Protein AF-A0A7Y4ZJA7-F1 (afdb_monomer)

Secondary structure (DSSP, 8-state):
-BGGGT-GGGEEEEGGGTEEEEEEEEEE--BTTBPP-EEEEEEEEEEEEETTTEEEEEEEEE---S-GGGSS---GGGGGTTTTS---S--EEEEETTEEEEE-SSEEEEEETT-TTS-SEEEE--

Foldseek 3Di:
DWVCVVDVQQWDADVVQQKTKTFDWDADDADDPGFGQHTPFFFIWMFRDDPVPHTHTLDTAGDAPDDPPPPSHHDSVVRVCCVVDVDGQFPHWDDDDQWIWGDGPFKIFICGSNGRHDTPDIDGPD

pLDDT: mean 85.64, std 12.5, range [41.91, 97.31]

Mean predicted aligned error: 5.89 Å

Nearest PDB structures (foldseek):
  8ttb-assembly1_B  TM=6.913E-01  e=1.367E+00  Homo sapiens
  8twe-assembly1_B  TM=6.821E-01  e=2.019E+00  Homo sapiens
  4mlg-assembly1_B  TM=4.148E-01  e=2.434E-01  uncultured organism
  3dw8-assembly2_E  TM=4.140E-01  e=1.446E+00  Homo sapiens

Sequence (126 aa):
SSAALTNHLAFNYVQPKNLLALHMTVCEGGGNGSFGQNMTFSGLMVYDVTAQNGFALRGKIAHPNAPVSTNGGYDSGLCNHWWTDATSVVQRSVIMDDFVYSVAPDVIRVANVNALAAPVSEISLK

Radius of gyration: 14.62 Å; Cα contacts (8 Å, |Δi|>4): 295; chains: 1; bounding box: 34×39×32 Å

Structure (mmCIF, N/CA/C/O backbone):
data_AF-A0A7Y4ZJA7-F1
#
_entry.id   AF-A0A7Y4ZJA7-F1
#
loop_
_atom_site.group_PDB
_atom_site.id
_atom_site.type_symbol
_atom_site.label_atom_id
_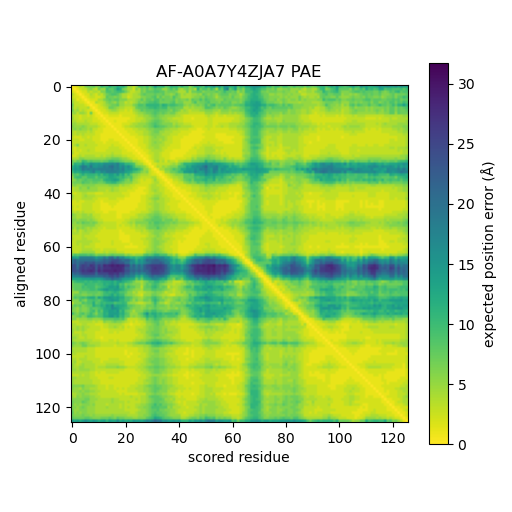atom_site.label_alt_id
_atom_site.label_comp_id
_atom_site.label_asym_id
_atom_site.label_entity_id
_atom_site.label_seq_id
_atom_site.pdbx_PDB_ins_code
_atom_site.Cartn_x
_atom_site.Cartn_y
_atom_site.Cartn_z
_atom_site.occupancy
_atom_site.B_iso_or_equiv
_atom_site.auth_seq_id
_atom_site.auth_comp_id
_atom_site.auth_asym_id
_atom_site.auth_atom_id
_atom_site.pdbx_PDB_model_num
ATOM 1 N N . SER A 1 1 ? 2.003 6.216 -8.692 1.00 75.62 1 SER A N 1
ATOM 2 C CA . SER A 1 1 ? 0.740 6.052 -9.405 1.00 75.62 1 SER A CA 1
ATOM 3 C C . SER A 1 1 ? -0.145 5.119 -8.609 1.00 75.62 1 SER A C 1
ATOM 5 O O . SER A 1 1 ? 0.383 4.236 -7.935 1.00 75.62 1 SER A O 1
ATOM 7 N N . SER A 1 2 ? -1.454 5.357 -8.623 1.00 77.31 2 SER A N 1
ATOM 8 C CA . SER A 1 2 ? -2.432 4.569 -7.869 1.00 77.31 2 SER A CA 1
ATOM 9 C C . SER A 1 2 ? -3.415 3.923 -8.825 1.00 77.31 2 SER A C 1
ATOM 11 O O . SER A 1 2 ? -3.938 4.620 -9.693 1.00 77.31 2 SER A O 1
ATOM 13 N N . ALA A 1 3 ? -3.747 2.648 -8.613 1.00 80.25 3 ALA A N 1
ATOM 14 C CA . ALA A 1 3 ? -4.812 2.002 -9.383 1.00 80.25 3 ALA A CA 1
ATOM 15 C C . ALA A 1 3 ? -6.176 2.694 -9.180 1.00 80.25 3 ALA A C 1
ATOM 17 O O . ALA A 1 3 ? -7.059 2.581 -10.023 1.00 80.25 3 ALA A O 1
ATOM 18 N N . ALA A 1 4 ? -6.340 3.483 -8.109 1.00 80.94 4 ALA A N 1
ATOM 19 C CA . ALA A 1 4 ? -7.539 4.290 -7.882 1.00 80.94 4 ALA A CA 1
ATOM 20 C C . ALA A 1 4 ? -7.748 5.402 -8.930 1.00 80.94 4 ALA A C 1
ATOM 22 O O . ALA A 1 4 ? -8.864 5.893 -9.064 1.00 80.94 4 ALA A O 1
ATOM 23 N N . LEU A 1 5 ? -6.709 5.790 -9.686 1.00 78.56 5 LEU A N 1
ATOM 24 C CA . LEU A 1 5 ? -6.824 6.782 -10.765 1.00 78.56 5 LEU A CA 1
ATOM 25 C C . LEU A 1 5 ? -7.605 6.251 -11.974 1.00 78.56 5 LEU A C 1
ATOM 27 O O . LEU A 1 5 ? -8.191 7.035 -12.714 1.00 78.56 5 LEU A O 1
ATOM 31 N N . THR A 1 6 ? -7.606 4.933 -12.177 1.00 80.19 6 THR A N 1
ATOM 32 C CA . THR A 1 6 ? -8.222 4.265 -13.334 1.00 80.19 6 THR A CA 1
ATOM 33 C C . THR A 1 6 ? -9.326 3.286 -12.931 1.00 80.19 6 THR A C 1
ATOM 35 O O . THR A 1 6 ? -10.177 2.947 -13.751 1.00 80.19 6 THR A O 1
ATOM 38 N N . ASN A 1 7 ? -9.364 2.8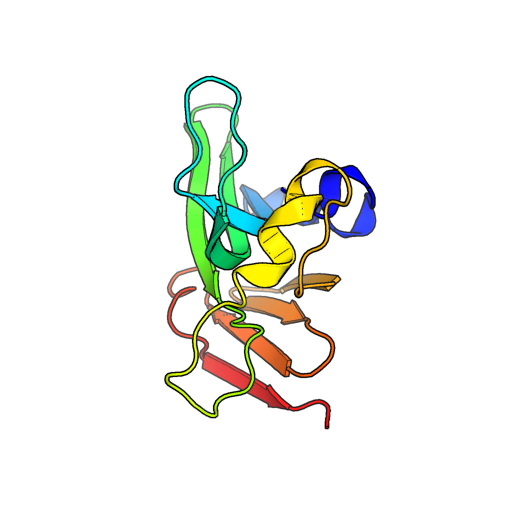55 -11.667 1.00 79.56 7 ASN A N 1
ATOM 39 C CA . ASN A 1 7 ? -10.345 1.914 -11.142 1.00 79.56 7 ASN A CA 1
ATOM 40 C C . ASN A 1 7 ? -10.816 2.310 -9.734 1.00 79.56 7 ASN A C 1
ATOM 42 O O . ASN A 1 7 ? -10.109 2.119 -8.746 1.00 79.56 7 ASN A O 1
ATOM 46 N N . HIS A 1 8 ? -12.061 2.779 -9.621 1.00 79.75 8 HIS A N 1
ATOM 47 C CA . HIS A 1 8 ? -12.654 3.195 -8.345 1.00 79.75 8 HIS A CA 1
ATOM 48 C C . HIS A 1 8 ? -12.730 2.071 -7.294 1.00 79.75 8 HIS A C 1
ATOM 50 O O . HIS A 1 8 ? -12.744 2.361 -6.103 1.00 79.75 8 HIS A O 1
ATOM 56 N N . LEU A 1 9 ? -12.715 0.793 -7.696 1.00 81.75 9 LEU A N 1
ATOM 57 C CA . LEU A 1 9 ? -12.710 -0.346 -6.767 1.00 81.75 9 LEU A CA 1
ATOM 58 C C . LEU A 1 9 ? -11.368 -0.522 -6.038 1.00 81.75 9 LEU A C 1
ATOM 60 O O . LEU A 1 9 ? -11.291 -1.262 -5.059 1.00 81.75 9 LEU A O 1
ATOM 64 N N . ALA A 1 10 ? -10.306 0.138 -6.509 1.00 83.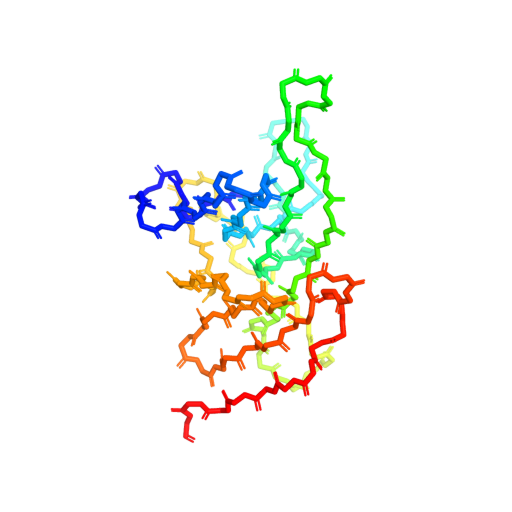06 10 ALA A N 1
ATOM 65 C CA . ALA A 1 10 ? -9.023 0.191 -5.815 1.00 83.06 10 ALA A CA 1
ATOM 66 C C . ALA A 1 10 ? -9.016 1.203 -4.654 1.00 83.06 10 ALA A C 1
ATOM 68 O O . ALA A 1 10 ? -8.065 1.242 -3.872 1.00 83.06 10 ALA A O 1
ATOM 69 N N . PHE A 1 11 ? -10.067 2.021 -4.537 1.00 87.12 11 PHE A N 1
ATOM 70 C CA . PHE A 1 11 ? -10.242 2.968 -3.448 1.00 87.12 11 PHE A CA 1
ATOM 71 C C . PHE A 1 11 ? -11.022 2.310 -2.305 1.00 87.12 11 PHE A C 1
ATOM 73 O O . PHE A 1 11 ? -12.215 2.044 -2.432 1.00 87.12 11 PHE A O 1
ATOM 80 N N . ASN A 1 12 ? -10.358 2.054 -1.176 1.00 93.19 12 ASN A N 1
ATOM 81 C CA . ASN A 1 12 ? -10.990 1.427 -0.017 1.00 93.19 12 ASN A CA 1
ATOM 82 C C . ASN A 1 12 ? -10.889 2.328 1.219 1.00 93.19 12 ASN A C 1
ATOM 84 O O . ASN A 1 12 ? -9.839 2.392 1.860 1.00 93.19 12 ASN A O 1
ATOM 88 N N . TYR A 1 13 ? -11.986 3.015 1.547 1.00 93.81 13 TYR A N 1
ATOM 89 C CA . TYR A 1 13 ? -12.103 3.874 2.725 1.00 93.81 13 TYR A CA 1
ATOM 90 C C . TYR A 1 13 ? -13.112 3.307 3.727 1.00 93.81 13 TYR A C 1
ATOM 92 O O . TYR A 1 13 ? -14.276 3.090 3.393 1.00 93.81 13 TYR A O 1
ATOM 100 N N . VAL A 1 14 ? -12.679 3.124 4.976 1.00 94.50 14 VAL A N 1
ATOM 101 C CA . VAL A 1 14 ? -13.507 2.645 6.089 1.00 94.50 14 VAL A CA 1
ATOM 102 C C . VAL A 1 14 ? -13.641 3.756 7.124 1.00 94.50 14 VAL A C 1
ATOM 104 O O . VAL A 1 14 ? -12.803 3.911 8.017 1.00 94.50 14 VAL A O 1
ATOM 107 N N . GLN A 1 15 ? -14.725 4.526 7.004 1.00 92.81 15 GLN A N 1
ATOM 108 C CA . GLN A 1 15 ? -14.981 5.715 7.821 1.00 92.81 15 GLN A CA 1
ATOM 109 C C . GLN A 1 15 ? -14.928 5.459 9.338 1.00 92.81 15 GLN A C 1
ATOM 111 O O . GLN A 1 15 ? -14.243 6.225 10.012 1.00 92.81 15 GLN A O 1
ATOM 116 N N . PRO A 1 16 ? -15.529 4.391 9.905 1.00 93.50 16 PRO A N 1
ATOM 117 C CA . PRO A 1 16 ? -15.498 4.176 11.357 1.00 93.50 16 PRO A CA 1
ATOM 118 C C . PRO A 1 16 ? -14.088 4.005 11.936 1.00 93.50 16 PRO A C 1
ATOM 120 O O . PRO A 1 16 ? -13.874 4.240 13.121 1.00 93.50 16 PRO A O 1
ATOM 123 N N . LYS A 1 17 ? -13.124 3.599 11.101 1.00 93.94 17 LYS A N 1
ATOM 124 C CA . LYS A 1 17 ? -11.713 3.439 11.474 1.00 93.94 17 LYS A CA 1
ATOM 125 C C . LYS A 1 17 ? -10.842 4.605 10.997 1.00 93.94 17 LYS A C 1
ATOM 127 O O . LYS A 1 17 ? -9.656 4.618 11.300 1.00 93.94 17 LYS A O 1
ATOM 132 N N . ASN A 1 18 ? -11.405 5.564 10.254 1.00 96.12 18 ASN A N 1
ATOM 133 C CA . ASN A 1 18 ? -10.667 6.624 9.561 1.00 96.12 18 ASN A CA 1
ATOM 134 C C . ASN A 1 18 ? -9.498 6.077 8.725 1.00 96.12 18 ASN A C 1
ATOM 136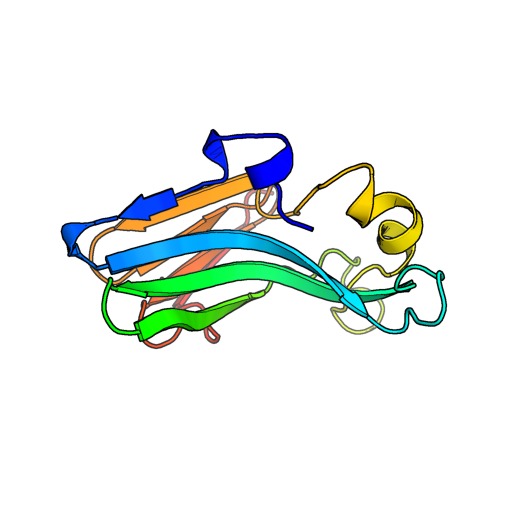 O O . ASN A 1 18 ? -8.435 6.688 8.648 1.00 96.12 18 ASN A O 1
ATOM 140 N N . LEU A 1 19 ? -9.687 4.904 8.118 1.00 96.81 19 LEU A N 1
ATOM 141 C CA . LEU A 1 19 ? -8.650 4.205 7.368 1.00 96.81 19 LEU A CA 1
ATOM 142 C C . LEU A 1 19 ? -8.912 4.295 5.874 1.00 96.81 19 LEU A C 1
ATOM 144 O O . LEU A 1 19 ? -9.996 3.944 5.414 1.00 96.81 19 LEU A O 1
ATOM 148 N N . LEU A 1 20 ? -7.893 4.688 5.118 1.00 95.81 20 LEU A N 1
ATOM 149 C CA . LEU A 1 20 ? -7.875 4.611 3.663 1.00 95.81 20 LEU A CA 1
ATOM 150 C C . LEU A 1 20 ? -6.748 3.689 3.210 1.00 95.81 20 LEU A C 1
ATOM 152 O O . LEU A 1 20 ? -5.595 3.899 3.574 1.00 95.81 20 LEU A O 1
ATOM 156 N N . ALA A 1 21 ? -7.063 2.717 2.364 1.00 95.88 21 ALA A N 1
ATOM 157 C CA . ALA A 1 21 ? -6.083 1.853 1.729 1.00 95.88 21 ALA A CA 1
ATOM 158 C C . ALA A 1 21 ? -6.028 2.128 0.218 1.00 95.88 21 ALA A C 1
ATOM 160 O O . ALA A 1 21 ? -7.048 2.062 -0.469 1.00 95.88 21 ALA A O 1
ATOM 161 N N . LEU A 1 22 ? -4.830 2.426 -0.289 1.00 94.06 22 LEU A N 1
ATOM 162 C CA . LEU A 1 22 ? -4.561 2.750 -1.690 1.00 94.06 22 LEU A CA 1
ATOM 163 C C . LEU A 1 22 ? -3.551 1.775 -2.287 1.00 94.06 22 LEU A C 1
ATOM 165 O O . LEU A 1 22 ? -2.482 1.538 -1.720 1.00 94.06 22 LEU A O 1
ATOM 169 N N . HIS A 1 23 ? -3.874 1.234 -3.459 1.00 92.38 23 HIS A N 1
ATOM 170 C CA . HIS A 1 23 ? -2.970 0.372 -4.221 1.00 92.38 23 HIS A CA 1
ATOM 171 C C . HIS A 1 23 ? -1.964 1.263 -4.944 1.00 92.38 23 HIS A C 1
ATOM 173 O O . HIS A 1 23 ? -2.348 2.032 -5.822 1.00 92.38 23 HIS A O 1
ATOM 179 N N . MET A 1 24 ? -0.690 1.181 -4.572 1.00 88.88 24 MET A N 1
ATOM 180 C CA . MET A 1 24 ? 0.328 2.137 -4.995 1.00 88.88 24 MET A CA 1
ATOM 181 C C . MET A 1 24 ? 1.526 1.442 -5.628 1.00 88.88 24 MET A C 1
ATOM 183 O O . MET A 1 24 ? 2.072 0.493 -5.070 1.00 88.88 24 MET A O 1
ATOM 187 N N . THR A 1 25 ? 1.997 2.027 -6.723 1.00 88.12 25 THR A N 1
ATOM 188 C CA . THR A 1 25 ? 3.332 1.806 -7.281 1.00 88.12 25 THR A CA 1
ATOM 189 C C . THR A 1 25 ? 4.095 3.127 -7.217 1.00 88.12 25 THR A C 1
ATOM 191 O O . THR A 1 25 ? 3.560 4.166 -7.619 1.00 88.12 25 THR A O 1
ATOM 194 N N . VAL A 1 26 ? 5.320 3.114 -6.695 1.00 88.19 26 VAL A N 1
ATOM 195 C CA . VAL A 1 26 ? 6.202 4.278 -6.552 1.00 88.19 26 VAL A CA 1
ATOM 196 C C . VAL A 1 26 ? 7.480 4.039 -7.337 1.00 88.19 26 VAL A C 1
ATOM 198 O O . VAL A 1 26 ? 8.214 3.086 -7.071 1.00 88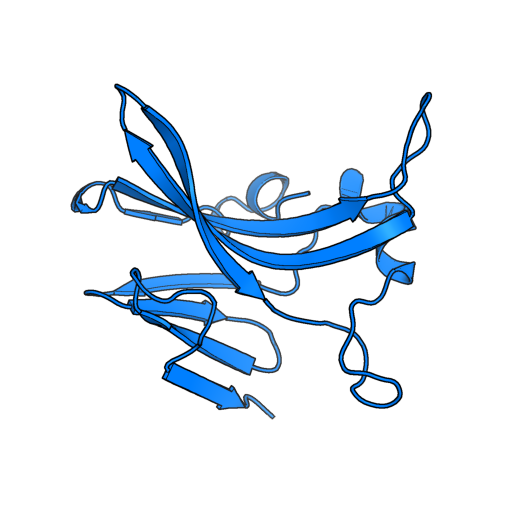.19 26 VAL A O 1
ATOM 201 N N . CYS A 1 27 ? 7.730 4.937 -8.284 1.00 86.31 27 CYS A N 1
ATOM 202 C CA . CYS A 1 27 ? 8.951 5.004 -9.066 1.00 86.31 27 CYS A CA 1
ATOM 203 C C . CYS A 1 27 ? 9.660 6.326 -8.760 1.00 86.31 27 CYS A C 1
ATOM 205 O O . CYS A 1 27 ? 9.101 7.399 -8.982 1.00 86.31 27 CYS A O 1
ATOM 207 N N . GLU A 1 28 ? 10.882 6.235 -8.250 1.00 87.81 28 GLU A N 1
ATOM 208 C CA . GLU A 1 28 ? 11.738 7.353 -7.850 1.00 87.81 28 GLU A CA 1
ATOM 209 C C . GLU A 1 28 ? 12.855 7.592 -8.881 1.00 87.81 28 GLU A C 1
ATOM 211 O O . GLU A 1 28 ? 13.034 6.832 -9.839 1.00 87.81 28 GLU A O 1
ATOM 216 N N . GLY A 1 29 ? 13.634 8.658 -8.678 1.00 83.50 29 GLY A N 1
ATOM 217 C CA . GLY A 1 29 ? 14.793 8.991 -9.518 1.00 83.50 29 GLY A CA 1
ATOM 218 C C . GLY A 1 29 ? 14.469 9.832 -10.756 1.00 83.50 29 GLY A C 1
ATOM 219 O O . GLY A 1 29 ? 15.317 9.977 -11.631 1.00 83.50 29 GLY A O 1
ATOM 220 N N . GLY A 1 30 ? 13.254 10.381 -10.834 1.00 76.31 30 GLY A N 1
ATOM 221 C CA . GLY A 1 30 ? 12.859 11.370 -11.839 1.00 76.31 30 GLY A CA 1
ATOM 222 C C . GLY A 1 30 ? 13.177 12.798 -11.384 1.00 76.31 30 GLY A C 1
ATOM 223 O O . GLY A 1 30 ? 13.320 13.062 -10.192 1.00 76.31 30 GLY A O 1
ATOM 224 N N . GLY A 1 31 ? 13.274 13.732 -12.329 1.00 79.25 31 GLY A N 1
ATOM 225 C CA . GLY A 1 31 ? 13.567 15.144 -12.066 1.00 79.25 31 GLY A CA 1
ATOM 226 C C . GLY A 1 31 ? 13.604 15.970 -13.354 1.00 79.25 31 GLY A C 1
ATOM 227 O O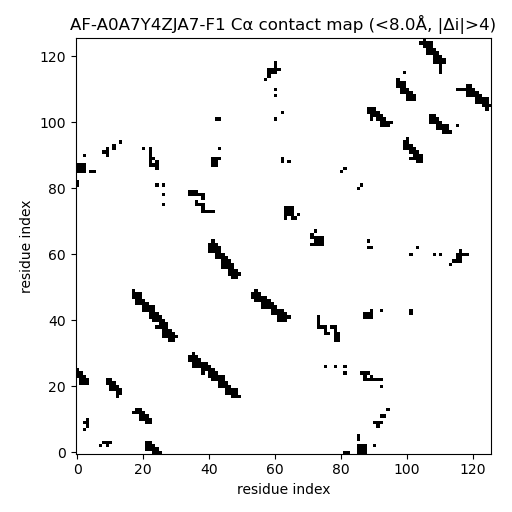 . GLY A 1 31 ? 13.794 15.416 -14.434 1.00 79.25 31 GLY A O 1
ATOM 228 N N . ASN A 1 32 ? 13.395 17.289 -13.257 1.00 80.06 32 ASN A N 1
ATOM 229 C CA . ASN A 1 32 ? 13.452 18.230 -14.391 1.00 80.06 32 ASN A CA 1
ATOM 230 C C . ASN A 1 32 ? 12.656 17.772 -15.635 1.00 80.06 32 ASN A C 1
ATOM 232 O O . ASN A 1 32 ? 13.185 17.734 -16.742 1.00 80.06 32 ASN A O 1
ATOM 236 N N . GLY A 1 33 ? 11.391 17.379 -15.452 1.00 76.12 33 GLY A N 1
ATOM 237 C CA . GLY A 1 33 ? 10.525 16.903 -16.543 1.00 76.12 33 GLY A CA 1
ATOM 238 C C . GLY A 1 33 ? 10.727 15.435 -16.945 1.00 76.12 33 GLY A C 1
ATOM 239 O O . GLY A 1 33 ? 10.043 14.960 -17.847 1.00 76.12 33 GLY A O 1
ATOM 240 N N . SER A 1 34 ? 11.619 14.703 -16.271 1.00 77.06 34 SER A N 1
ATOM 241 C CA . SER A 1 34 ? 11.820 13.263 -16.476 1.00 77.06 34 SER A CA 1
ATOM 242 C C . SER A 1 34 ? 11.045 12.435 -15.450 1.00 77.06 34 SER A C 1
ATOM 244 O O . SER A 1 34 ? 10.993 12.786 -14.269 1.00 77.06 34 SER A O 1
ATOM 246 N N . PHE A 1 35 ? 10.466 11.315 -15.887 1.00 75.19 35 PHE A N 1
ATOM 247 C CA . PHE A 1 35 ? 9.777 10.365 -15.011 1.00 75.19 35 PHE A CA 1
ATOM 248 C C . PHE A 1 35 ? 10.769 9.522 -14.194 1.00 75.19 35 PHE A C 1
ATOM 250 O O . PHE A 1 35 ? 11.908 9.304 -14.608 1.00 75.19 35 PHE A O 1
ATOM 257 N N . GLY A 1 36 ? 10.330 9.044 -13.025 1.00 82.44 36 GLY A N 1
ATOM 258 C CA . GLY A 1 36 ? 11.113 8.124 -12.199 1.00 82.44 36 GLY A CA 1
ATOM 259 C C . GLY A 1 36 ? 11.266 6.764 -12.866 1.00 82.44 36 GLY A C 1
ATOM 260 O O . GLY A 1 36 ? 10.302 6.245 -13.421 1.00 82.44 36 GLY A O 1
ATOM 261 N N . GLN A 1 37 ? 12.471 6.201 -12.812 1.00 82.94 37 GLN A N 1
ATOM 262 C CA . GLN A 1 37 ? 12.805 4.918 -13.440 1.00 82.94 37 GLN A CA 1
ATOM 263 C C . GLN A 1 37 ? 13.102 3.816 -12.424 1.00 82.94 37 GLN A C 1
ATOM 265 O O . GLN A 1 37 ? 13.228 2.663 -12.812 1.00 82.94 37 GLN A O 1
ATOM 270 N N . ASN A 1 38 ? 13.228 4.145 -11.138 1.00 84.38 38 ASN A N 1
ATOM 271 C CA . ASN A 1 38 ? 13.581 3.178 -10.109 1.00 84.38 38 ASN A CA 1
ATOM 272 C C . ASN A 1 38 ? 12.364 2.839 -9.248 1.00 84.38 38 ASN A C 1
ATOM 274 O O . ASN A 1 38 ? 11.931 3.675 -8.455 1.00 84.38 38 ASN A O 1
ATOM 278 N N . MET A 1 39 ? 11.817 1.630 -9.372 1.00 85.19 39 MET A N 1
ATOM 279 C CA . MET A 1 39 ? 10.688 1.225 -8.541 1.00 85.19 39 MET A CA 1
ATOM 280 C C . MET A 1 39 ? 11.157 0.988 -7.104 1.00 85.19 39 MET A C 1
ATOM 282 O O . MET A 1 39 ? 11.946 0.089 -6.832 1.00 85.19 39 MET A O 1
ATOM 286 N N . THR A 1 40 ? 10.649 1.782 -6.165 1.00 87.88 40 THR A N 1
ATOM 287 C CA . THR A 1 40 ? 10.993 1.675 -4.736 1.00 87.88 40 THR A CA 1
ATOM 288 C C . THR A 1 40 ? 9.873 1.059 -3.911 1.00 87.88 40 THR A C 1
ATOM 290 O O . THR A 1 40 ? 10.098 0.643 -2.772 1.00 87.88 40 THR A O 1
ATOM 293 N N . PHE A 1 41 ? 8.662 0.996 -4.468 1.00 89.31 41 PHE A N 1
ATOM 294 C CA . PHE A 1 41 ? 7.518 0.367 -3.827 1.00 89.31 41 PHE A CA 1
ATOM 295 C C . PHE A 1 41 ? 6.474 -0.086 -4.848 1.00 89.31 41 PHE A C 1
ATOM 297 O O . PHE A 1 41 ? 6.126 0.652 -5.764 1.00 89.31 41 PHE A O 1
ATOM 304 N N . SER A 1 42 ? 5.894 -1.258 -4.627 1.00 89.12 42 SER A N 1
ATOM 305 C CA . SER A 1 42 ? 4.625 -1.690 -5.210 1.00 89.12 42 SER A CA 1
ATOM 306 C C . SER A 1 42 ? 3.876 -2.442 -4.120 1.00 89.12 42 SER A C 1
ATOM 308 O O . SER A 1 42 ? 4.493 -3.207 -3.379 1.00 89.12 42 SER A O 1
ATOM 310 N N . GLY A 1 43 ? 2.591 -2.163 -3.925 1.00 92.25 43 GLY A N 1
ATOM 311 C CA . GLY A 1 43 ? 1.860 -2.729 -2.798 1.00 92.25 43 GLY A CA 1
ATOM 312 C C . GLY A 1 43 ? 0.650 -1.917 -2.357 1.00 92.25 43 GLY A C 1
ATOM 313 O O . GLY A 1 43 ? 0.061 -1.151 -3.123 1.00 92.25 43 GLY A O 1
ATOM 314 N N . LEU A 1 44 ? 0.291 -2.084 -1.086 1.00 95.06 44 LEU A N 1
ATOM 315 C CA . LEU A 1 44 ? -0.803 -1.377 -0.430 1.00 95.06 44 LEU A CA 1
ATOM 316 C C . LEU A 1 44 ? -0.246 -0.340 0.547 1.00 95.06 44 LEU A C 1
ATOM 318 O O . LEU A 1 44 ? 0.515 -0.686 1.448 1.00 95.06 44 LEU A O 1
ATOM 322 N N . MET A 1 45 ? -0.636 0.923 0.401 1.00 96.12 45 MET A N 1
ATOM 323 C CA . MET A 1 45 ? -0.379 1.960 1.402 1.00 96.12 45 MET A CA 1
ATOM 324 C C . MET A 1 45 ? -1.650 2.232 2.194 1.00 96.12 45 MET A C 1
ATOM 326 O O . MET A 1 45 ? -2.722 2.381 1.609 1.00 96.12 45 MET A O 1
ATOM 330 N N . VAL A 1 46 ? -1.528 2.306 3.515 1.00 96.94 46 VAL A N 1
ATOM 331 C CA . VAL A 1 46 ? -2.646 2.552 4.427 1.00 96.94 46 VAL A CA 1
ATOM 332 C C . VAL A 1 46 ? -2.419 3.875 5.143 1.00 96.94 46 VAL A C 1
ATOM 334 O O . VAL A 1 46 ? -1.336 4.129 5.676 1.00 96.94 46 VAL A O 1
ATOM 337 N N . TYR A 1 47 ? -3.454 4.702 5.167 1.00 97.12 47 TYR A N 1
ATOM 338 C CA . TYR A 1 47 ? -3.453 6.039 5.733 1.00 97.12 47 TYR A CA 1
ATOM 339 C C . TYR A 1 47 ? -4.506 6.165 6.830 1.00 97.12 47 TYR A C 1
ATOM 341 O O . TYR A 1 47 ? -5.613 5.641 6.702 1.00 97.12 47 TYR A O 1
ATOM 349 N N . ASP A 1 48 ? -4.162 6.912 7.871 1.00 97.25 48 ASP A N 1
ATOM 350 C CA . ASP A 1 48 ? -5.118 7.640 8.693 1.00 97.25 48 ASP A CA 1
ATOM 351 C C . ASP A 1 48 ? -5.664 8.826 7.901 1.00 97.25 48 ASP A C 1
ATOM 353 O O . ASP A 1 48 ? -4.892 9.598 7.329 1.00 97.25 48 ASP A O 1
ATOM 357 N N . VAL A 1 49 ? -6.985 8.988 7.881 1.00 96.38 49 VAL A N 1
ATOM 358 C CA . VAL A 1 49 ? -7.647 10.109 7.209 1.00 96.38 49 VAL A CA 1
ATOM 359 C C . VAL A 1 49 ? -8.635 10.772 8.155 1.00 96.38 49 VAL A C 1
ATOM 361 O O . VAL A 1 49 ? -9.713 10.237 8.413 1.00 96.38 49 VAL A O 1
ATOM 364 N N . THR A 1 50 ? -8.280 11.956 8.655 1.00 95.75 50 THR A N 1
ATOM 365 C CA . THR A 1 50 ? -9.161 12.779 9.498 1.00 95.75 50 THR A CA 1
ATOM 366 C C . THR A 1 50 ? -9.275 14.193 8.946 1.00 95.75 50 THR A C 1
ATOM 368 O O . THR A 1 50 ? -8.392 14.671 8.236 1.00 95.75 50 THR A O 1
ATOM 371 N N . ALA A 1 51 ? -10.355 14.898 9.291 1.00 93.62 51 ALA A N 1
ATOM 372 C CA . ALA A 1 51 ? -10.522 16.294 8.886 1.00 93.62 51 ALA A CA 1
ATOM 373 C C . ALA A 1 51 ? -9.429 17.206 9.477 1.00 93.62 51 ALA A C 1
ATOM 375 O O . ALA A 1 51 ? -9.061 18.203 8.868 1.00 93.62 51 ALA A O 1
ATOM 376 N N . GLN A 1 52 ? -8.909 16.857 10.656 1.00 95.19 52 GLN A N 1
ATOM 377 C CA . GLN A 1 52 ? -7.907 17.634 11.381 1.00 95.19 52 GLN A CA 1
ATOM 378 C C . GLN A 1 52 ? -6.490 17.421 10.833 1.00 95.19 52 GLN A C 1
ATOM 380 O O . GLN A 1 52 ? -5.755 18.389 10.674 1.00 95.19 52 GLN A O 1
ATOM 385 N N . ASN A 1 53 ? -6.110 16.172 10.543 1.00 94.56 53 ASN A N 1
ATOM 386 C CA . ASN A 1 53 ? -4.734 15.815 10.171 1.00 94.56 53 ASN A CA 1
ATOM 387 C C . ASN A 1 53 ? -4.564 15.535 8.671 1.00 94.56 53 ASN A C 1
ATOM 389 O O . ASN A 1 53 ? -3.445 15.318 8.209 1.00 94.56 53 ASN A O 1
ATOM 393 N N . GLY A 1 54 ? -5.657 15.517 7.903 1.00 94.88 54 GLY A N 1
ATOM 394 C CA . GLY A 1 54 ? -5.639 15.103 6.506 1.00 94.88 54 GLY A CA 1
ATOM 395 C C . GLY A 1 54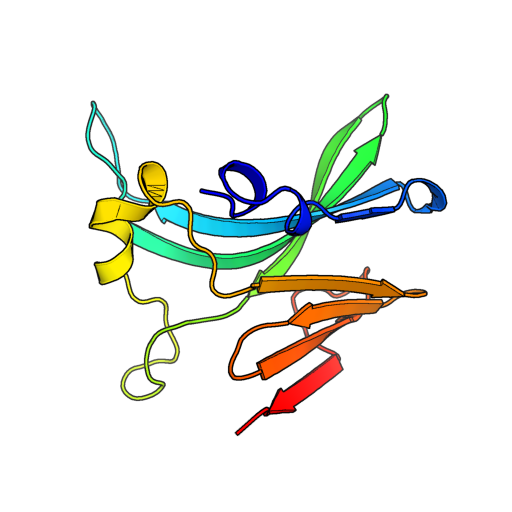 ? -5.217 13.642 6.371 1.00 94.88 54 GLY A C 1
ATOM 396 O O . GLY A 1 54 ? -5.655 12.791 7.144 1.00 94.88 54 GLY A O 1
ATOM 397 N N . PHE A 1 55 ? -4.370 13.361 5.379 1.00 96.19 55 PHE A N 1
ATOM 398 C CA . PHE A 1 55 ? -3.834 12.030 5.104 1.00 96.19 55 PHE A CA 1
ATOM 399 C C . PHE A 1 55 ? -2.495 11.853 5.821 1.00 96.19 55 PHE A C 1
ATOM 401 O O . PHE A 1 55 ? -1.499 12.468 5.441 1.00 96.19 55 PHE A O 1
ATOM 408 N N . ALA A 1 56 ? -2.450 10.969 6.811 1.00 96.88 56 ALA A N 1
ATOM 409 C CA . ALA A 1 56 ? -1.223 10.576 7.490 1.00 96.88 56 ALA A CA 1
ATOM 410 C C . ALA A 1 56 ? -0.915 9.109 7.180 1.00 96.88 56 ALA A C 1
ATOM 412 O O . ALA A 1 56 ? -1.763 8.236 7.341 1.00 96.88 56 ALA A O 1
ATOM 413 N N . LEU A 1 57 ? 0.291 8.818 6.689 1.00 96.31 57 LEU A N 1
ATOM 414 C CA . LEU A 1 57 ? 0.676 7.446 6.365 1.00 96.31 57 LEU A CA 1
ATOM 415 C C . LEU A 1 57 ? 0.775 6.617 7.654 1.00 96.31 57 LEU A C 1
ATOM 417 O O . LEU A 1 57 ? 1.647 6.873 8.481 1.00 96.31 57 LEU A O 1
ATOM 421 N N . ARG A 1 58 ? -0.068 5.588 7.780 1.00 96.19 58 ARG A N 1
ATOM 422 C CA . ARG A 1 58 ? -0.007 4.613 8.878 1.00 96.19 58 ARG A CA 1
ATOM 423 C C . ARG A 1 58 ? 1.017 3.519 8.595 1.00 96.19 58 ARG A C 1
ATOM 425 O O . ARG A 1 58 ? 1.751 3.112 9.488 1.00 96.19 58 ARG A O 1
ATOM 432 N N . GLY A 1 59 ? 1.087 3.038 7.356 1.00 96.81 59 GLY A N 1
ATOM 433 C CA . GLY A 1 59 ? 2.066 2.026 6.974 1.00 96.81 59 GLY A CA 1
ATOM 434 C C . GLY A 1 59 ? 1.857 1.467 5.575 1.00 96.81 59 GLY A C 1
ATOM 435 O O . GLY A 1 59 ? 1.018 1.943 4.809 1.00 96.81 59 GLY A O 1
ATOM 436 N N . LYS A 1 60 ? 2.666 0.466 5.225 1.00 96.06 60 LYS A N 1
ATOM 437 C CA . LYS A 1 60 ? 2.722 -0.106 3.879 1.00 96.06 60 LYS A CA 1
ATOM 438 C C . LYS A 1 60 ? 2.841 -1.626 3.948 1.00 96.06 60 LYS A C 1
ATOM 440 O O . LYS A 1 60 ? 3.621 -2.123 4.752 1.00 96.06 60 LYS A O 1
ATOM 445 N N . ILE A 1 61 ? 2.129 -2.327 3.069 1.00 95.06 61 ILE A N 1
ATOM 446 C CA . ILE A 1 61 ? 2.290 -3.760 2.804 1.00 95.06 61 ILE A CA 1
ATOM 447 C C . ILE A 1 61 ? 2.934 -3.889 1.424 1.00 95.06 61 ILE A C 1
ATOM 449 O O . ILE A 1 61 ? 2.321 -3.543 0.412 1.00 95.06 61 ILE A O 1
ATOM 453 N N . ALA A 1 62 ? 4.188 -4.334 1.387 1.00 92.81 62 ALA A N 1
ATOM 454 C CA . ALA A 1 62 ? 4.949 -4.457 0.150 1.00 92.81 62 ALA A CA 1
ATOM 455 C C . ALA A 1 62 ? 4.535 -5.698 -0.651 1.00 92.81 62 ALA A C 1
ATOM 457 O O . ALA A 1 62 ? 4.244 -6.750 -0.088 1.00 92.81 62 ALA A O 1
ATOM 458 N N . HIS A 1 63 ? 4.550 -5.568 -1.972 1.00 89.94 63 HIS A N 1
ATOM 459 C CA . HIS A 1 63 ? 4.431 -6.628 -2.964 1.00 89.94 63 HIS A CA 1
ATOM 460 C C . HIS A 1 63 ? 5.538 -6.450 -4.010 1.00 89.94 63 HIS A C 1
ATOM 462 O O . HIS A 1 63 ? 5.348 -5.736 -4.991 1.00 89.94 63 HIS A O 1
ATOM 468 N N . PRO A 1 64 ? 6.734 -7.023 -3.783 1.00 82.69 64 PRO A N 1
ATOM 469 C CA . PRO A 1 64 ? 7.774 -7.043 -4.803 1.00 82.69 64 PRO A CA 1
ATOM 470 C C . PRO A 1 64 ? 7.329 -7.915 -5.985 1.00 82.69 64 PRO A C 1
ATOM 472 O O . PRO A 1 64 ? 6.882 -9.043 -5.791 1.00 82.69 64 PRO A O 1
ATOM 475 N N . ASN A 1 65 ? 7.445 -7.369 -7.199 1.00 67.00 65 ASN A N 1
ATOM 476 C CA . ASN A 1 65 ? 6.933 -7.980 -8.436 1.00 67.00 65 ASN A CA 1
ATOM 477 C C . ASN A 1 65 ? 8.019 -8.683 -9.260 1.00 67.00 65 ASN A C 1
ATOM 479 O O . ASN A 1 65 ? 7.702 -9.299 -10.276 1.00 67.00 65 ASN A O 1
ATOM 483 N N . ALA A 1 66 ? 9.295 -8.565 -8.877 1.00 57.53 66 ALA A N 1
ATOM 484 C CA . ALA A 1 66 ? 10.372 -9.211 -9.615 1.00 57.53 66 ALA A CA 1
ATOM 485 C C . ALA A 1 66 ? 10.440 -10.708 -9.264 1.00 57.53 66 ALA A C 1
ATOM 487 O O . ALA A 1 66 ? 10.263 -11.068 -8.094 1.00 57.53 66 ALA A O 1
ATOM 488 N N . PRO A 1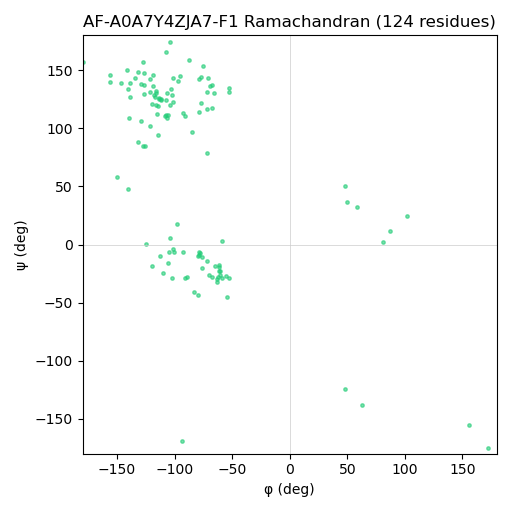 67 ? 10.743 -11.599 -10.231 1.00 47.47 67 PRO A N 1
ATOM 489 C CA . PRO A 1 67 ? 11.073 -12.978 -9.912 1.00 47.47 67 PRO A CA 1
ATOM 490 C C . PRO A 1 67 ? 12.189 -12.997 -8.864 1.00 47.47 67 PRO A C 1
ATOM 492 O O . PRO A 1 67 ? 13.182 -12.277 -8.959 1.00 47.47 67 PRO A O 1
ATOM 495 N N . VAL A 1 68 ? 12.007 -13.844 -7.853 1.00 47.84 68 VAL A N 1
ATOM 496 C CA . VAL A 1 68 ? 12.839 -13.990 -6.645 1.00 47.84 68 VAL A CA 1
ATOM 497 C C . VAL A 1 68 ? 14.314 -14.341 -6.959 1.00 47.84 68 VAL A C 1
ATOM 499 O O . VAL A 1 68 ? 15.121 -14.502 -6.050 1.00 47.84 68 VAL A O 1
ATOM 502 N N . SER A 1 69 ? 14.727 -14.426 -8.229 1.00 43.28 69 SER A N 1
ATOM 503 C CA . SER A 1 69 ? 16.021 -14.977 -8.633 1.00 43.28 69 SER A CA 1
ATOM 504 C C . SER A 1 69 ? 17.238 -14.062 -8.470 1.00 43.28 69 SER A C 1
ATOM 506 O O . SER A 1 69 ? 18.342 -14.569 -8.616 1.00 43.28 69 SER A O 1
ATOM 508 N N . THR A 1 70 ? 17.115 -12.779 -8.109 1.00 41.91 70 THR A N 1
ATOM 509 C CA . THR A 1 70 ? 18.297 -11.955 -7.749 1.00 41.91 70 THR A CA 1
ATOM 510 C C . THR A 1 70 ? 17.988 -10.858 -6.718 1.00 41.91 70 THR A C 1
ATOM 512 O O . THR A 1 70 ? 18.259 -9.690 -6.969 1.00 41.91 70 THR A O 1
ATOM 515 N N . ASN A 1 71 ? 17.475 -11.240 -5.535 1.00 46.84 71 ASN A N 1
ATOM 516 C CA . ASN A 1 71 ? 17.288 -10.406 -4.316 1.00 46.84 71 ASN A CA 1
ATOM 517 C C . ASN A 1 71 ? 15.870 -9.870 -4.006 1.00 46.84 71 ASN A C 1
ATOM 519 O O . ASN A 1 71 ? 15.754 -8.869 -3.304 1.00 46.84 71 ASN A O 1
ATOM 523 N N . GLY A 1 72 ? 14.786 -10.507 -4.472 1.00 53.84 72 GLY A N 1
ATOM 524 C CA . GLY A 1 72 ? 13.422 -10.204 -3.978 1.00 53.84 72 GLY A CA 1
ATOM 525 C C . GLY A 1 72 ? 12.961 -8.742 -4.141 1.00 53.84 72 GLY A C 1
ATOM 526 O O . GLY A 1 72 ? 12.245 -8.223 -3.286 1.00 53.84 72 GLY A O 1
ATOM 527 N N . GLY A 1 73 ? 13.420 -8.067 -5.199 1.00 67.81 73 GLY A N 1
ATOM 528 C CA . GLY A 1 73 ? 13.227 -6.630 -5.416 1.00 67.81 73 GLY A CA 1
ATOM 529 C C . GLY A 1 73 ? 12.009 -6.247 -6.267 1.00 67.81 73 GLY A C 1
ATOM 530 O O . GLY A 1 73 ? 11.141 -7.060 -6.582 1.00 67.81 73 GLY A O 1
ATOM 531 N N . TYR A 1 74 ? 11.955 -4.973 -6.654 1.00 78.12 74 TYR A N 1
ATOM 532 C CA . TYR A 1 74 ? 10.947 -4.430 -7.566 1.00 78.12 74 TYR A CA 1
ATOM 533 C C . TYR A 1 74 ? 11.462 -4.404 -9.011 1.00 78.12 74 TYR A C 1
ATOM 535 O O . TYR A 1 74 ? 12.644 -4.153 -9.245 1.00 78.12 74 TYR A O 1
ATOM 543 N N . ASP A 1 75 ? 10.574 -4.635 -9.979 1.00 75.94 75 ASP A N 1
ATOM 544 C CA . ASP A 1 75 ? 10.906 -4.532 -11.402 1.00 75.94 75 ASP A CA 1
ATOM 545 C C . ASP A 1 75 ? 10.785 -3.079 -11.884 1.00 75.94 75 ASP A C 1
ATOM 547 O O . ASP A 1 75 ? 9.705 -2.588 -12.221 1.00 75.94 75 ASP A O 1
ATOM 551 N N . SER A 1 76 ? 11.922 -2.388 -11.918 1.00 78.56 76 SER A N 1
ATOM 552 C CA . SER A 1 76 ? 12.048 -1.018 -12.423 1.00 78.56 76 SER A CA 1
ATOM 553 C C . SER A 1 76 ? 11.682 -0.864 -13.907 1.00 78.56 76 SER A C 1
ATOM 555 O O . SER A 1 76 ? 11.374 0.246 -14.339 1.00 78.56 76 SER A O 1
ATOM 557 N N . GLY A 1 77 ? 11.636 -1.951 -14.690 1.00 74.75 77 GLY A N 1
ATOM 558 C CA . GLY A 1 77 ? 11.194 -1.923 -16.087 1.00 74.75 77 GLY A CA 1
ATOM 559 C C . GLY A 1 77 ? 9.752 -1.436 -16.258 1.00 74.75 77 GLY A C 1
ATOM 560 O O . GLY A 1 77 ? 9.428 -0.832 -17.276 1.00 74.75 77 GLY A O 1
ATOM 561 N N . LEU A 1 78 ? 8.912 -1.602 -15.230 1.00 76.06 78 LEU A N 1
ATOM 562 C CA . LEU A 1 78 ? 7.514 -1.154 -15.208 1.00 76.06 78 LEU A CA 1
ATOM 563 C C . LEU A 1 78 ? 7.356 0.360 -14.951 1.00 76.06 78 LEU A C 1
ATOM 565 O O . LEU A 1 78 ? 6.252 0.901 -15.035 1.00 76.06 78 LEU A O 1
ATOM 569 N N . CYS A 1 79 ? 8.443 1.074 -14.638 1.00 79.94 79 CYS A N 1
ATOM 570 C CA . CYS A 1 79 ? 8.408 2.513 -14.367 1.00 79.94 79 CYS A CA 1
ATOM 571 C C . CYS A 1 79 ? 8.360 3.393 -15.626 1.00 79.94 79 CYS A C 1
ATOM 573 O O . CYS A 1 79 ? 8.125 4.593 -15.527 1.00 79.94 79 CYS A O 1
ATOM 575 N N . ASN A 1 80 ? 8.548 2.844 -16.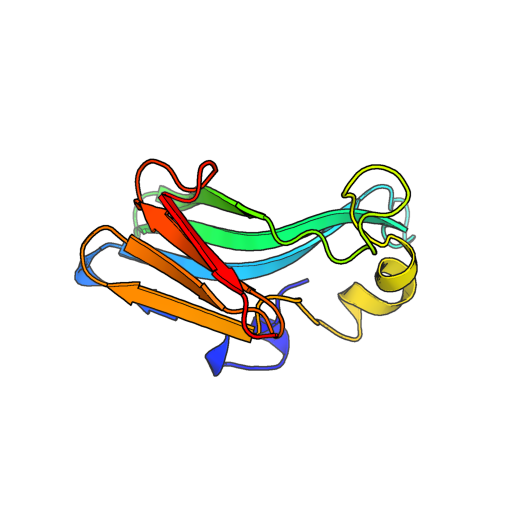823 1.00 75.00 80 ASN A N 1
ATOM 576 C CA . ASN A 1 80 ? 8.482 3.607 -18.075 1.00 75.00 80 ASN A CA 1
ATOM 577 C C . ASN A 1 80 ? 7.068 4.136 -18.405 1.00 75.00 80 ASN A C 1
ATOM 579 O O . ASN A 1 80 ? 6.938 5.182 -19.043 1.00 75.00 80 ASN A O 1
ATOM 583 N N . HIS A 1 81 ? 6.015 3.451 -17.947 1.00 70.75 81 HIS A N 1
ATOM 584 C CA . HIS A 1 81 ? 4.616 3.796 -18.236 1.00 70.75 81 HIS A CA 1
ATOM 585 C C . HIS A 1 81 ? 3.748 3.981 -16.984 1.00 70.75 81 HIS A C 1
ATOM 587 O O . HIS A 1 81 ? 2.578 4.325 -17.108 1.00 70.75 81 HIS A O 1
ATOM 593 N N . TRP A 1 82 ? 4.306 3.825 -15.777 1.00 70.50 82 TRP A N 1
ATOM 594 C CA . TRP A 1 82 ? 3.552 3.808 -14.509 1.00 70.50 82 TRP A CA 1
ATOM 595 C C . TRP A 1 82 ? 2.608 5.005 -14.279 1.00 70.50 82 TRP A C 1
ATOM 597 O O . TRP A 1 82 ? 1.624 4.891 -13.550 1.00 70.50 82 TRP A O 1
ATOM 607 N N . TRP A 1 83 ? 2.919 6.174 -14.845 1.00 66.44 83 TRP A N 1
ATOM 608 C CA . TRP A 1 83 ? 2.160 7.415 -14.669 1.00 66.44 83 TRP A CA 1
ATOM 609 C C . TRP A 1 83 ? 1.042 7.588 -15.707 1.00 66.44 83 TRP A C 1
ATOM 611 O O . TRP A 1 83 ? 0.037 8.220 -15.393 1.00 66.44 83 TRP A O 1
ATOM 621 N N . THR A 1 84 ? 1.190 7.010 -16.905 1.00 68.38 84 THR A N 1
ATOM 622 C CA . THR A 1 84 ? 0.156 6.977 -17.958 1.00 68.38 84 THR A CA 1
ATOM 623 C C . THR A 1 84 ? -0.742 5.746 -17.865 1.00 68.38 84 THR A C 1
ATOM 625 O O . THR A 1 84 ? -1.903 5.814 -18.251 1.00 68.38 84 THR A O 1
ATOM 628 N N . ASP A 1 85 ? -0.219 4.638 -17.340 1.00 69.06 85 ASP A N 1
ATOM 629 C CA . ASP A 1 85 ? -0.930 3.382 -17.116 1.00 69.06 85 ASP A CA 1
ATOM 630 C C . ASP A 1 85 ? -0.769 2.975 -15.647 1.00 69.06 85 ASP A C 1
ATOM 632 O O . ASP A 1 85 ? 0.169 2.282 -15.239 1.00 69.06 85 ASP A O 1
ATOM 636 N N . ALA A 1 86 ? -1.652 3.534 -14.819 1.00 63.91 86 ALA A N 1
ATOM 637 C CA . ALA A 1 86 ? -1.606 3.435 -13.369 1.00 63.91 86 ALA A CA 1
ATOM 638 C C . ALA A 1 86 ? -1.972 2.024 -12.888 1.00 63.91 86 ALA A C 1
ATOM 640 O O . ALA A 1 86 ? -3.086 1.775 -12.430 1.00 63.91 86 ALA A O 1
ATOM 641 N N . THR A 1 87 ? -1.022 1.097 -12.974 1.00 68.69 87 THR A N 1
ATOM 642 C CA . THR A 1 87 ? -1.182 -0.278 -12.498 1.00 68.69 87 THR A CA 1
ATOM 643 C C . THR A 1 87 ? -0.490 -0.484 -11.146 1.00 68.69 87 THR A C 1
ATOM 645 O O . THR A 1 87 ? 0.563 0.087 -10.837 1.00 68.69 87 THR A O 1
ATOM 648 N N . SER A 1 88 ? -1.114 -1.298 -10.297 1.00 79.38 88 SER A N 1
ATOM 649 C CA . SER A 1 88 ? -0.514 -1.830 -9.073 1.00 79.38 88 SER A CA 1
ATOM 650 C C . SER A 1 88 ? -0.652 -3.344 -9.091 1.00 79.38 88 SER A C 1
ATOM 652 O O . SER A 1 88 ? -1.633 -3.874 -9.615 1.00 79.38 88 SER A O 1
ATOM 654 N N . VAL A 1 89 ? 0.321 -4.042 -8.508 1.00 86.31 89 VAL A N 1
ATOM 655 C CA . VAL A 1 89 ? 0.232 -5.494 -8.305 1.00 86.31 89 VAL A CA 1
ATOM 656 C C . VAL A 1 89 ? -0.913 -5.866 -7.369 1.00 86.31 89 VAL A C 1
ATOM 658 O O . VAL A 1 89 ? -1.540 -6.910 -7.528 1.00 86.31 89 VAL A O 1
ATOM 661 N N . VAL A 1 90 ? -1.219 -4.997 -6.406 1.00 89.44 90 VAL A N 1
ATOM 662 C CA . VAL A 1 90 ? -2.375 -5.175 -5.534 1.00 89.44 90 VAL A CA 1
ATOM 663 C C . VAL A 1 90 ? -3.606 -4.779 -6.327 1.00 89.44 90 VAL A C 1
ATOM 665 O O . VAL A 1 90 ? -3.701 -3.653 -6.811 1.00 89.44 90 VAL A O 1
ATOM 668 N N . GLN A 1 91 ? -4.536 -5.718 -6.463 1.00 88.94 91 GLN A N 1
ATOM 669 C CA . GLN A 1 91 ? -5.758 -5.535 -7.240 1.00 88.94 91 GLN A CA 1
ATOM 670 C C . GLN A 1 91 ? -6.966 -5.263 -6.351 1.00 88.94 91 GLN A C 1
ATOM 672 O O . GLN A 1 91 ? -7.927 -4.625 -6.786 1.00 88.94 91 GLN A O 1
ATOM 677 N N . ARG A 1 92 ? -6.958 -5.778 -5.117 1.00 91.19 92 ARG A N 1
ATOM 678 C CA . ARG A 1 92 ? -8.027 -5.596 -4.130 1.00 91.19 92 ARG A CA 1
ATOM 679 C C . ARG A 1 92 ? -7.425 -5.421 -2.742 1.00 91.19 92 ARG A C 1
ATOM 681 O O . ARG A 1 92 ? -6.366 -5.962 -2.433 1.00 91.19 92 ARG A O 1
ATOM 688 N N . SER A 1 93 ? -8.128 -4.678 -1.898 1.00 94.06 93 SER A N 1
ATOM 689 C CA . SER A 1 93 ? -7.816 -4.577 -0.477 1.00 94.06 93 SER A CA 1
ATOM 690 C C . SER A 1 93 ? -9.086 -4.722 0.344 1.00 94.06 93 SER A C 1
ATOM 692 O O . SER A 1 93 ? -10.141 -4.229 -0.053 1.00 94.06 93 SER A O 1
ATOM 694 N N . VAL A 1 94 ? -8.985 -5.379 1.496 1.00 94.62 94 VAL A N 1
ATOM 695 C CA . VAL A 1 94 ? -10.082 -5.514 2.464 1.00 94.62 94 VAL A CA 1
ATOM 696 C C . VAL A 1 94 ? -9.562 -5.099 3.830 1.00 94.62 94 VAL A C 1
ATOM 698 O O . VAL A 1 94 ? -8.444 -5.447 4.200 1.00 94.62 94 VAL A O 1
ATOM 701 N N . ILE A 1 95 ? -10.365 -4.346 4.574 1.00 95.06 95 ILE A N 1
ATOM 702 C CA . ILE A 1 95 ? -10.097 -4.021 5.973 1.00 95.06 95 ILE A CA 1
ATOM 703 C C . ILE A 1 95 ? -11.201 -4.695 6.776 1.00 95.06 95 ILE A C 1
ATOM 705 O O . ILE A 1 95 ? -12.378 -4.409 6.564 1.00 95.06 95 ILE A O 1
ATOM 709 N N . MET A 1 96 ? -10.820 -5.603 7.664 1.00 93.62 96 MET A N 1
ATOM 710 C CA . MET A 1 96 ? -11.743 -6.348 8.513 1.00 93.62 96 MET A CA 1
ATOM 711 C C . MET A 1 96 ? -11.138 -6.438 9.904 1.00 93.62 96 MET A C 1
ATOM 713 O O . MET A 1 96 ? -9.982 -6.831 10.048 1.00 93.62 96 MET A O 1
ATOM 717 N N . ASP A 1 97 ? -11.914 -6.033 10.908 1.00 92.56 97 ASP A N 1
ATOM 718 C CA . ASP A 1 97 ? -11.447 -5.896 12.285 1.00 92.56 97 ASP A CA 1
ATOM 719 C C . ASP A 1 97 ? -10.118 -5.129 12.337 1.00 92.56 97 ASP A C 1
ATOM 721 O O . ASP A 1 97 ? -10.024 -4.011 11.821 1.00 92.56 97 ASP A O 1
ATOM 725 N N . ASP A 1 98 ? -9.087 -5.714 12.930 1.00 94.50 98 ASP A N 1
ATOM 726 C CA . ASP A 1 98 ? -7.768 -5.098 13.065 1.00 94.50 98 ASP A CA 1
ATOM 727 C C . ASP A 1 98 ? -6.788 -5.562 11.986 1.00 94.50 98 ASP A C 1
ATOM 729 O O . ASP A 1 98 ? -5.576 -5.392 12.129 1.00 94.50 98 ASP A O 1
ATOM 733 N N . PHE A 1 99 ? -7.294 -6.132 10.891 1.00 96.19 99 PHE A N 1
ATOM 734 C CA . PHE A 1 99 ? -6.492 -6.675 9.806 1.00 96.19 99 PHE A CA 1
ATOM 735 C C . PHE A 1 99 ? -6.751 -5.977 8.474 1.00 96.19 99 PHE A C 1
ATOM 737 O O . PHE A 1 99 ? -7.862 -5.562 8.134 1.00 96.19 99 PHE A O 1
ATOM 744 N N . VAL A 1 100 ? -5.679 -5.886 7.694 1.00 96.56 100 VAL A N 1
ATOM 745 C CA . VAL A 1 100 ? -5.681 -5.427 6.313 1.00 96.56 100 VAL A CA 1
ATOM 746 C C . VAL A 1 100 ? -5.222 -6.576 5.431 1.00 96.56 100 VAL A C 1
ATOM 748 O O . VAL A 1 100 ? -4.154 -7.152 5.640 1.00 96.56 100 VAL A O 1
ATOM 751 N N . TYR A 1 101 ? -6.035 -6.879 4.431 1.00 96.06 101 TYR A N 1
ATOM 752 C CA . TYR A 1 101 ? -5.783 -7.884 3.415 1.00 96.06 101 TYR A CA 1
ATOM 753 C C . TYR A 1 101 ? -5.376 -7.164 2.138 1.00 96.06 101 TYR A C 1
ATOM 755 O O . TYR A 1 101 ? -6.138 -6.356 1.603 1.00 96.06 101 TYR A O 1
ATOM 763 N N . SER A 1 102 ? -4.177 -7.458 1.657 1.00 94.81 102 SER A N 1
ATOM 764 C CA . SER A 1 102 ? -3.641 -6.972 0.392 1.00 94.81 102 SER A CA 1
ATOM 765 C C . SER A 1 102 ? -3.622 -8.129 -0.600 1.00 94.81 102 SER A C 1
ATOM 767 O O . SER A 1 102 ? -2.897 -9.104 -0.402 1.00 94.81 102 SER A O 1
ATOM 769 N N . VAL A 1 103 ? -4.464 -8.051 -1.630 1.00 93.25 103 VAL A N 1
ATOM 770 C CA . VAL A 1 103 ? -4.718 -9.150 -2.568 1.00 93.25 103 VAL A CA 1
ATOM 771 C C . VAL A 1 103 ? -4.022 -8.857 -3.894 1.00 93.25 103 VAL A C 1
ATOM 773 O O . VAL A 1 103 ? -4.425 -7.949 -4.629 1.00 93.25 103 VAL A O 1
ATOM 776 N N . ALA A 1 104 ? -2.989 -9.641 -4.191 1.00 91.19 104 ALA A N 1
ATOM 777 C CA . ALA A 1 104 ? -2.313 -9.697 -5.482 1.00 91.19 104 ALA A CA 1
ATOM 778 C C . ALA A 1 104 ? -2.670 -11.008 -6.218 1.00 91.19 104 ALA A C 1
ATOM 780 O O . ALA A 1 104 ? -3.216 -11.918 -5.593 1.00 91.19 104 ALA A O 1
ATOM 781 N N . PRO A 1 105 ? -2.383 -11.130 -7.530 1.00 89.00 105 PRO A N 1
ATOM 782 C CA . PRO A 1 105 ? -2.707 -12.329 -8.309 1.00 89.00 105 PRO A CA 1
ATOM 783 C C . PRO A 1 105 ? -2.084 -13.630 -7.789 1.00 89.00 105 PRO A C 1
ATOM 785 O O . PRO A 1 105 ? -2.637 -14.702 -8.007 1.00 89.00 105 PRO A O 1
ATOM 788 N N . ASP A 1 106 ? -0.925 -13.548 -7.143 1.00 89.75 106 ASP A N 1
ATOM 789 C CA . ASP A 1 106 ? -0.126 -14.691 -6.705 1.00 89.75 106 ASP A CA 1
ATOM 790 C C . ASP A 1 106 ? -0.103 -14.882 -5.185 1.00 89.75 106 ASP A C 1
ATOM 792 O O . ASP A 1 106 ? 0.118 -16.000 -4.720 1.00 89.75 106 ASP A O 1
ATOM 796 N N . VAL A 1 107 ? -0.332 -13.819 -4.411 1.00 92.00 107 VAL A N 1
ATOM 797 C CA . VAL A 1 107 ? -0.283 -13.862 -2.949 1.00 92.00 107 VAL A CA 1
ATOM 798 C C . VAL A 1 107 ? -1.281 -12.905 -2.304 1.00 92.00 107 VAL A C 1
ATOM 800 O O . VAL A 1 107 ? -1.435 -11.748 -2.704 1.00 92.00 107 VAL A O 1
ATOM 803 N N . ILE A 1 108 ? -1.920 -13.370 -1.233 1.00 94.44 108 ILE A N 1
ATOM 804 C CA . ILE A 1 108 ? -2.653 -12.517 -0.298 1.00 94.44 108 ILE A CA 1
ATOM 805 C C . ILE A 1 108 ? -1.782 -12.303 0.931 1.00 94.44 108 ILE A C 1
ATOM 807 O O . ILE A 1 108 ? -1.405 -13.264 1.597 1.00 94.44 108 ILE A O 1
ATOM 811 N N . ARG A 1 109 ? -1.490 -11.044 1.257 1.00 95.94 109 ARG A N 1
ATOM 812 C CA . ARG A 1 109 ? -0.800 -10.670 2.495 1.00 95.94 109 ARG A CA 1
ATOM 813 C C . ARG A 1 109 ? -1.796 -10.132 3.504 1.00 95.94 109 ARG A C 1
ATOM 815 O O . ARG A 1 109 ? -2.564 -9.224 3.187 1.00 95.94 109 ARG A O 1
ATOM 822 N N . VAL A 1 110 ? -1.757 -10.669 4.717 1.00 96.69 110 VAL A N 1
ATOM 823 C CA . VAL A 1 110 ? -2.591 -10.227 5.836 1.00 96.69 110 VAL A CA 1
ATOM 824 C C . VAL A 1 110 ? -1.691 -9.583 6.873 1.00 96.69 110 VAL A C 1
ATOM 826 O O . VAL A 1 110 ? -0.744 -10.210 7.338 1.00 96.69 110 VAL A O 1
ATOM 829 N N . ALA A 1 111 ? -1.973 -8.343 7.253 1.00 97.31 111 ALA A N 1
ATOM 830 C CA . ALA A 1 111 ? -1.211 -7.633 8.274 1.00 97.31 111 ALA A CA 1
ATOM 831 C C . ALA A 1 111 ? -2.145 -6.985 9.294 1.00 97.31 111 ALA A C 1
ATOM 833 O O . ALA A 1 111 ? -3.252 -6.570 8.954 1.00 97.31 111 ALA A O 1
ATOM 834 N N . ASN A 1 112 ? -1.697 -6.878 10.544 1.00 96.75 112 ASN A N 1
ATOM 835 C CA . ASN A 1 112 ? -2.420 -6.094 11.539 1.00 96.75 112 ASN A CA 1
ATOM 836 C C . ASN A 1 112 ? -2.288 -4.595 11.211 1.00 96.75 112 ASN A C 1
ATOM 838 O O . ASN A 1 112 ? -1.217 -4.147 10.795 1.00 96.75 112 ASN A O 1
ATOM 842 N N . VAL A 1 113 ? -3.343 -3.807 11.433 1.00 94.81 113 VAL A N 1
ATOM 843 C CA . VAL A 1 113 ? -3.361 -2.354 11.171 1.00 94.81 113 VAL A CA 1
ATOM 844 C C . VAL A 1 113 ? -2.237 -1.598 11.891 1.00 94.81 113 VAL A C 1
ATOM 846 O O . VAL A 1 113 ? -1.778 -0.576 11.388 1.00 94.81 113 VAL A O 1
ATOM 849 N N . ASN A 1 114 ? -1.749 -2.118 13.021 1.00 94.94 114 ASN A N 1
ATOM 850 C CA . ASN A 1 114 ? -0.661 -1.526 13.803 1.00 94.94 114 ASN A CA 1
ATOM 851 C C . ASN A 1 114 ? 0.735 -2.064 13.430 1.00 94.94 114 ASN A C 1
ATOM 853 O O . ASN A 1 114 ? 1.734 -1.557 13.930 1.00 94.94 114 ASN A O 1
ATOM 857 N N . ALA A 1 115 ? 0.824 -3.077 12.560 1.00 95.44 115 ALA A N 1
ATOM 858 C CA . ALA A 1 115 ? 2.072 -3.747 12.179 1.00 95.44 115 ALA A CA 1
ATOM 859 C C . ALA A 1 115 ? 2.114 -4.080 10.674 1.00 95.44 115 ALA A C 1
ATOM 861 O O . ALA A 1 115 ? 2.449 -5.189 10.265 1.00 95.44 115 ALA A O 1
ATOM 862 N N . LEU A 1 116 ? 1.776 -3.105 9.824 1.00 95.25 116 LEU A N 1
ATOM 863 C CA . LEU A 1 116 ? 1.594 -3.309 8.377 1.00 95.25 116 LEU A CA 1
ATOM 864 C C . LEU A 1 116 ? 2.855 -3.777 7.629 1.00 95.25 116 LEU A C 1
ATOM 866 O O . LEU A 1 116 ? 2.744 -4.464 6.619 1.00 95.25 116 LEU A O 1
ATOM 870 N N . ALA A 1 117 ? 4.046 -3.431 8.124 1.00 93.50 117 ALA A N 1
ATOM 871 C CA . ALA A 1 117 ? 5.313 -3.831 7.508 1.00 93.50 117 ALA A CA 1
ATOM 872 C C . ALA A 1 117 ? 5.689 -5.304 7.767 1.00 93.50 117 ALA A C 1
ATOM 874 O O . ALA A 1 117 ? 6.623 -5.805 7.146 1.00 93.50 117 ALA A O 1
ATOM 875 N N . ALA A 1 118 ? 4.983 -5.987 8.672 1.00 92.69 118 ALA A N 1
ATOM 876 C CA . ALA A 1 118 ? 5.225 -7.376 9.043 1.00 92.69 118 ALA A CA 1
ATOM 877 C C . ALA A 1 118 ? 3.917 -8.178 8.914 1.00 92.69 118 ALA A C 1
ATOM 879 O O . ALA A 1 118 ? 3.183 -8.315 9.898 1.00 92.69 118 ALA A O 1
ATOM 880 N N . PRO A 1 119 ? 3.586 -8.677 7.705 1.00 91.69 119 PRO A N 1
ATOM 881 C CA . PRO A 1 119 ? 2.413 -9.516 7.502 1.00 91.69 119 PRO A CA 1
ATOM 882 C C . PRO A 1 119 ? 2.396 -10.694 8.480 1.00 91.69 119 PRO A C 1
ATOM 884 O O . PRO A 1 119 ? 3.385 -11.405 8.637 1.00 91.69 119 PRO A O 1
ATOM 887 N N . VAL A 1 120 ? 1.255 -10.902 9.133 1.00 95.38 120 VAL A N 1
ATOM 888 C CA . VAL A 1 120 ? 1.034 -12.027 10.052 1.00 95.38 120 VAL A CA 1
ATOM 889 C C . VAL A 1 120 ? 0.799 -13.335 9.298 1.00 95.38 120 VAL A C 1
ATOM 891 O O . VAL A 1 120 ? 0.930 -14.413 9.872 1.00 95.38 120 VAL A O 1
ATOM 894 N N . SER A 1 121 ? 0.421 -13.249 8.021 1.00 94.69 121 SER A N 1
ATOM 895 C CA . SER A 1 121 ? 0.198 -14.398 7.151 1.00 94.69 121 SER A CA 1
ATOM 896 C C . SER A 1 121 ? 0.361 -14.013 5.681 1.00 94.69 121 SER A C 1
ATOM 898 O O . SER A 1 121 ? -0.005 -12.906 5.272 1.00 94.69 121 SER A O 1
ATOM 900 N N . GLU A 1 122 ? 0.873 -14.954 4.889 1.00 93.44 122 GLU A N 1
ATOM 901 C CA . GLU A 1 122 ? 0.910 -14.889 3.431 1.00 93.44 122 GLU A CA 1
ATOM 902 C C . GLU A 1 122 ? 0.271 -16.159 2.864 1.00 93.44 122 GLU A C 1
ATOM 904 O O . GLU A 1 122 ? 0.615 -17.270 3.267 1.00 93.44 122 GLU A O 1
ATOM 909 N N . ILE A 1 123 ? -0.672 -15.998 1.939 1.00 93.12 123 ILE A N 1
ATOM 910 C CA . ILE A 1 123 ? -1.411 -17.098 1.315 1.00 93.12 123 ILE A CA 1
ATOM 911 C C . ILE A 1 123 ? -1.061 -17.109 -0.169 1.00 93.12 123 ILE A C 1
ATOM 913 O O . ILE A 1 123 ? -1.435 -16.186 -0.892 1.00 93.12 123 ILE A O 1
ATOM 917 N N . SER A 1 124 ? -0.348 -18.144 -0.615 1.00 91.56 124 SER A N 1
ATOM 918 C CA . SER A 1 124 ? -0.072 -18.375 -2.038 1.00 91.56 124 SER A CA 1
ATOM 919 C C . SER A 1 124 ? -1.355 -18.765 -2.771 1.00 91.56 124 SER A C 1
ATOM 921 O O . SER A 1 124 ? -2.121 -19.592 -2.278 1.00 91.56 124 SER A O 1
ATOM 923 N N . LEU A 1 125 ? -1.569 -18.186 -3.952 1.00 84.94 125 LEU A N 1
ATOM 924 C CA . LEU A 1 125 ? -2.692 -18.487 -4.848 1.00 84.94 125 LEU A CA 1
ATOM 925 C C . LEU A 1 125 ? -2.288 -19.362 -6.050 1.00 84.94 125 LEU A C 1
ATOM 927 O O . LEU A 1 125 ? -3.103 -19.587 -6.944 1.00 84.94 125 LEU A O 1
ATOM 931 N N . LYS A 1 126 ? -1.034 -19.828 -6.075 1.00 80.44 126 LYS A N 1
ATOM 932 C CA . LYS A 1 126 ? -0.510 -20.807 -7.038 1.00 80.44 126 LYS A CA 1
ATOM 933 C C . LYS A 1 126 ? -0.672 -22.234 -6.540 1.00 80.44 126 LYS A C 1
ATOM 935 O O . LYS A 1 126 ? -0.429 -22.443 -5.329 1.00 80.44 126 LYS A O 1
#

Solvent-accessible surface area (backbone atoms only — not comparable to full-atom values): 6842 Å² total; per-residue (Å²): 66,36,25,45,81,80,34,67,78,30,55,43,73,42,71,98,74,29,34,35,41,40,22,30,25,42,47,42,88,43,57,97,94,43,73,20,50,43,38,79,44,29,16,38,38,33,25,41,48,45,94,88,71,41,79,40,82,68,43,41,39,83,45,62,74,33,73,67,84,82,74,60,41,56,51,29,81,60,28,82,47,29,82,85,52,37,59,33,67,32,66,44,70,47,78,54,93,65,33,37,38,40,32,34,87,54,38,36,38,31,15,38,71,92,39,31,79,56,57,80,44,76,44,73,67,118